Protein AF-L9ZV57-F1 (afdb_monomer_lite)

pLDDT: mean 79.37, std 12.85, range [41.34, 95.31]

Foldseek 3Di:
DPPPDDPVVVVVVLVVLVVLQVQLVVLLVVLVVVVVQQVVLVVDPVHPHDDADPVNNVVSVVSNVSSVVSNVVSVVVVVVVVVVVVVVVVVVVVD

Secondary structure (DSSP, 8-state):
------HHHHHHHHHHHHHHHHHHHHHHHHHHHHHHHHHHHHH-TTS---PPPHHHHHHHHHHHHHHHHHHHHHHHHHHHHHHHHHHHHHHHH--

Sequence (95 aa):
MDEVPTLWEYALSLDRFAFCFAAGLLLMGYTGVSIWEVAYTAADPTIPTTTMSPGSAIYYAAVFVTGAALAFVAVMTALYRVVRDATSATNAAGS

Structure (mmCIF, N/CA/C/O backbone):
data_AF-L9ZV57-F1
#
_entry.id   AF-L9ZV57-F1
#
loop_
_atom_site.group_PDB
_atom_site.id
_atom_site.type_symbol
_atom_site.label_atom_id
_atom_site.label_alt_id
_atom_site.label_comp_id
_atom_site.label_asym_id
_atom_site.label_entity_id
_atom_site.label_seq_id
_atom_site.pdbx_PDB_ins_code
_atom_site.Cartn_x
_atom_site.Cartn_y
_atom_site.Cartn_z
_atom_site.occupancy
_atom_site.B_iso_or_equiv
_atom_site.auth_seq_id
_atom_site.auth_comp_id
_atom_site.auth_asym_id
_atom_site.auth_atom_id
_atom_site.pdbx_PDB_model_num
ATOM 1 N N . MET A 1 1 ? -27.210 12.327 25.889 1.00 41.34 1 MET A N 1
ATOM 2 C CA . MET A 1 1 ? -27.313 10.861 25.973 1.00 41.34 1 MET A CA 1
ATOM 3 C C . MET A 1 1 ? -26.505 10.348 24.811 1.00 41.34 1 MET A C 1
ATOM 5 O O . MET A 1 1 ? -26.947 10.501 23.682 1.00 41.34 1 MET A O 1
ATOM 9 N N . ASP A 1 2 ? -25.282 9.912 25.082 1.00 46.66 2 ASP A N 1
ATOM 10 C CA . ASP A 1 2 ? -24.395 9.385 24.052 1.00 46.66 2 ASP A CA 1
ATOM 11 C C . ASP A 1 2 ? -24.900 7.988 23.700 1.00 46.66 2 ASP A C 1
ATOM 13 O O . ASP A 1 2 ? -24.836 7.073 24.523 1.00 46.66 2 ASP A O 1
ATOM 17 N N . GLU A 1 3 ? -25.509 7.852 22.524 1.00 52.97 3 GLU A N 1
ATOM 18 C CA . GLU A 1 3 ? -25.956 6.561 22.011 1.00 52.97 3 GLU A CA 1
ATOM 19 C C . GLU A 1 3 ? -24.731 5.658 21.869 1.00 52.97 3 GLU A C 1
ATOM 21 O O . GLU A 1 3 ? -23.836 5.900 21.057 1.00 52.97 3 GLU A O 1
ATOM 26 N N . VAL A 1 4 ? -24.660 4.639 22.726 1.00 59.78 4 VAL A N 1
ATOM 27 C CA . VAL A 1 4 ? -23.656 3.584 22.627 1.00 59.78 4 VAL A CA 1
ATOM 28 C C . VAL A 1 4 ? -23.929 2.859 21.305 1.00 59.78 4 VAL A C 1
ATOM 30 O O . VAL A 1 4 ? -25.007 2.273 21.173 1.00 59.78 4 VAL A O 1
ATOM 33 N N . PRO A 1 5 ? -23.015 2.914 20.318 1.00 58.25 5 PRO A N 1
ATOM 34 C CA . PRO A 1 5 ? -23.239 2.291 19.021 1.00 58.25 5 PRO A CA 1
ATOM 35 C C . PRO A 1 5 ? -23.481 0.796 19.211 1.00 58.25 5 PRO A C 1
ATOM 37 O O . PRO A 1 5 ? -22.803 0.128 19.998 1.00 58.25 5 PRO A O 1
ATOM 40 N N . THR A 1 6 ? -24.476 0.272 18.507 1.00 67.06 6 THR A N 1
ATOM 41 C CA . THR A 1 6 ? -24.870 -1.132 18.638 1.00 67.06 6 THR A CA 1
ATOM 42 C C . THR A 1 6 ? -23.747 -2.050 18.137 1.00 67.06 6 THR A C 1
ATOM 44 O O . THR A 1 6 ? -22.989 -1.689 17.234 1.00 67.06 6 THR A O 1
ATOM 47 N N . LEU A 1 7 ? -23.635 -3.273 18.681 1.00 60.06 7 LEU A N 1
ATOM 48 C CA . LEU A 1 7 ? -22.630 -4.271 18.254 1.00 60.06 7 LEU A CA 1
ATOM 49 C C . LEU A 1 7 ? -22.608 -4.482 16.725 1.00 60.06 7 LEU A C 1
ATOM 51 O O . LEU A 1 7 ? -21.561 -4.763 16.145 1.00 60.06 7 LEU A O 1
ATOM 55 N N . TRP A 1 8 ? -23.757 -4.300 16.074 1.00 57.72 8 TRP A N 1
ATOM 56 C CA . TRP A 1 8 ? -23.925 -4.374 14.626 1.00 57.72 8 TRP A CA 1
ATOM 57 C C . TRP A 1 8 ? -23.223 -3.234 13.872 1.00 57.72 8 TRP A C 1
ATOM 59 O O . TRP A 1 8 ? -22.482 -3.485 12.924 1.00 57.72 8 TRP A O 1
ATOM 69 N N . GLU A 1 9 ? -23.378 -1.986 14.316 1.00 60.91 9 GLU A N 1
ATOM 70 C CA . GLU A 1 9 ? -22.688 -0.819 13.739 1.00 60.91 9 GLU A CA 1
ATOM 71 C C . GLU A 1 9 ? -21.173 -0.879 13.979 1.00 60.91 9 GLU A C 1
ATOM 73 O O . GLU A 1 9 ? -20.367 -0.408 13.166 1.00 60.91 9 GLU A O 1
ATOM 78 N N . TYR A 1 10 ? -20.770 -1.514 15.080 1.00 55.25 10 TYR A N 1
ATOM 79 C CA . TYR A 1 10 ? -19.370 -1.772 15.386 1.00 55.25 10 TYR A CA 1
ATOM 80 C C . TYR A 1 10 ? -18.745 -2.786 14.416 1.00 55.25 10 TYR A C 1
ATOM 82 O O . TYR A 1 10 ? -17.694 -2.505 13.836 1.00 55.25 10 TYR A O 1
ATOM 90 N N . ALA A 1 11 ? -19.420 -3.914 14.165 1.00 58.69 11 ALA A N 1
ATOM 91 C CA . ALA A 1 11 ? -18.978 -4.928 13.204 1.00 58.69 11 ALA A CA 1
ATOM 92 C C . ALA A 1 11 ? -18.902 -4.371 11.770 1.00 58.69 1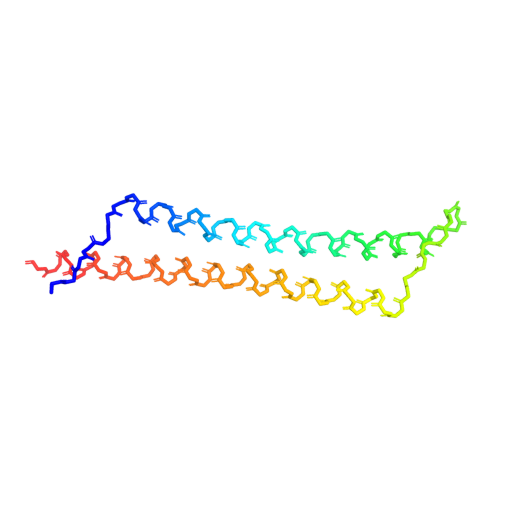1 ALA A C 1
ATOM 94 O O . ALA A 1 11 ? -17.867 -4.479 11.116 1.00 58.69 11 ALA A O 1
ATOM 95 N N . LEU A 1 12 ? -19.940 -3.653 11.328 1.00 60.38 12 LEU A N 1
ATOM 96 C CA . LEU A 1 12 ? -19.990 -3.028 9.998 1.00 60.38 12 LEU A CA 1
ATOM 97 C C . LEU A 1 12 ? -18.888 -1.987 9.778 1.00 60.38 12 LEU A C 1
ATOM 99 O O . LEU A 1 12 ? -18.379 -1.816 8.667 1.00 60.38 12 LEU A O 1
ATOM 103 N N . SER A 1 13 ? -18.513 -1.261 10.831 1.00 60.81 13 SER A N 1
ATOM 104 C CA . SER A 1 13 ? -17.432 -0.289 10.728 1.00 60.81 13 SER A CA 1
ATOM 105 C C . SER A 1 13 ? -16.052 -0.945 10.771 1.00 60.81 13 SER A C 1
ATOM 107 O O . SER A 1 13 ? -15.162 -0.458 10.079 1.00 60.81 13 SER A O 1
ATOM 109 N N . LEU A 1 14 ? -15.878 -2.063 11.486 1.00 64.94 14 LEU A N 1
ATOM 110 C CA . LEU A 1 14 ? -14.660 -2.879 11.431 1.00 64.94 14 LEU A CA 1
ATOM 111 C C . LEU A 1 14 ? -14.437 -3.456 10.023 1.00 64.94 14 LEU A C 1
ATOM 113 O O . LEU A 1 14 ? -13.332 -3.340 9.487 1.00 64.94 14 LEU A O 1
ATOM 117 N N . ASP A 1 15 ? -15.498 -3.968 9.394 1.00 71.69 15 ASP A N 1
ATOM 118 C CA . ASP A 1 15 ? -15.458 -4.484 8.022 1.00 71.69 15 ASP A CA 1
ATOM 119 C C . ASP A 1 15 ? -14.996 -3.406 7.041 1.00 71.69 15 ASP A C 1
ATOM 121 O O . ASP A 1 15 ? -14.122 -3.641 6.207 1.00 71.69 15 ASP A O 1
ATOM 125 N N . ARG A 1 16 ? -15.498 -2.175 7.183 1.00 75.38 16 ARG A N 1
ATOM 126 C CA . ARG A 1 16 ? -15.094 -1.054 6.326 1.00 75.38 16 ARG A CA 1
ATOM 127 C C . ARG A 1 16 ? -13.597 -0.736 6.427 1.00 75.38 16 ARG A C 1
ATOM 129 O O . ARG A 1 16 ? -12.985 -0.421 5.407 1.00 75.38 16 ARG A O 1
ATOM 136 N N . PHE A 1 17 ? -12.987 -0.838 7.611 1.00 81.06 17 PHE A N 1
ATOM 137 C CA . PHE A 1 17 ? -11.536 -0.650 7.757 1.00 81.06 17 PHE A CA 1
ATOM 138 C C . PHE A 1 17 ? -10.745 -1.817 7.180 1.00 81.06 17 PHE A C 1
ATOM 140 O O . PHE A 1 17 ? -9.742 -1.582 6.510 1.00 81.06 17 PHE A O 1
ATOM 147 N N . ALA A 1 18 ? -11.212 -3.050 7.375 1.00 82.06 18 ALA A N 1
ATOM 148 C CA . ALA A 1 18 ? -10.598 -4.225 6.768 1.00 82.06 18 ALA A CA 1
ATOM 149 C C . ALA A 1 18 ? -10.616 -4.136 5.231 1.00 82.06 18 ALA A C 1
ATOM 151 O O . ALA A 1 18 ? -9.598 -4.393 4.589 1.00 82.06 18 ALA A O 1
ATOM 152 N N . PHE A 1 19 ? -11.723 -3.672 4.641 1.00 84.56 19 PHE A N 1
ATOM 153 C CA . PHE A 1 19 ? -11.820 -3.413 3.204 1.00 84.56 19 PHE A CA 1
ATOM 154 C C . PHE A 1 19 ? -10.866 -2.309 2.738 1.00 84.56 19 PHE A C 1
ATOM 156 O O . PHE A 1 19 ? -10.160 -2.503 1.750 1.00 84.56 19 PHE A O 1
ATOM 163 N N . CYS A 1 20 ? -10.795 -1.173 3.441 1.00 86.56 20 CYS A N 1
ATOM 164 C CA . CYS A 1 20 ? -9.849 -0.100 3.104 1.00 86.56 20 CYS A CA 1
ATOM 165 C C . CYS A 1 20 ? -8.389 -0.564 3.199 1.00 86.56 20 CYS A C 1
ATOM 167 O O . CYS A 1 20 ? -7.572 -0.211 2.349 1.00 86.56 20 CYS A O 1
ATOM 169 N N . PHE A 1 21 ? -8.068 -1.380 4.203 1.00 88.62 21 PHE A N 1
ATOM 170 C CA . PHE A 1 21 ? -6.746 -1.972 4.363 1.00 88.62 21 PHE A CA 1
ATOM 171 C C . PHE A 1 21 ? -6.412 -2.929 3.217 1.00 88.62 21 PHE A C 1
ATOM 173 O O . PHE A 1 21 ? -5.368 -2.785 2.582 1.00 88.62 21 PHE A O 1
ATOM 180 N N . ALA A 1 22 ? -7.318 -3.858 2.902 1.00 90.56 22 ALA A N 1
ATOM 181 C CA . ALA A 1 22 ? -7.145 -4.807 1.807 1.00 90.56 22 ALA A CA 1
ATOM 182 C C . ALA A 1 22 ? -7.004 -4.096 0.453 1.00 90.56 22 ALA A C 1
ATOM 184 O O . ALA A 1 22 ? -6.107 -4.420 -0.322 1.00 90.56 22 ALA A O 1
ATOM 185 N N . ALA A 1 23 ? -7.830 -3.080 0.190 1.00 91.38 23 ALA A N 1
ATOM 186 C CA . ALA A 1 23 ? -7.716 -2.250 -1.005 1.00 91.38 23 ALA A CA 1
ATOM 187 C C . ALA A 1 23 ? -6.361 -1.524 -1.063 1.00 91.38 23 ALA A C 1
ATOM 189 O O . ALA A 1 23 ? -5.717 -1.509 -2.111 1.00 91.38 23 ALA A O 1
ATOM 190 N N . GLY A 1 24 ? -5.895 -0.981 0.066 1.00 91.12 24 GLY A N 1
ATOM 191 C CA . GLY A 1 24 ? -4.580 -0.353 0.169 1.00 91.12 24 GLY A CA 1
ATOM 192 C C . GLY A 1 24 ? -3.439 -1.311 -0.182 1.00 91.12 24 GLY A C 1
ATOM 193 O O . GLY A 1 24 ? -2.597 -0.988 -1.020 1.00 91.12 24 GLY A O 1
ATOM 194 N N . LEU A 1 25 ? -3.461 -2.522 0.382 1.00 93.19 25 LEU A N 1
ATOM 195 C CA . LEU A 1 25 ? -2.480 -3.567 0.081 1.00 93.19 25 LEU A CA 1
ATOM 196 C C . LEU A 1 25 ? -2.534 -4.029 -1.376 1.00 93.19 25 LEU A C 1
ATOM 198 O O . LEU A 1 25 ? -1.486 -4.253 -1.973 1.00 93.19 25 LEU A O 1
ATOM 202 N N . LEU A 1 26 ? -3.725 -4.148 -1.967 1.00 94.06 26 LEU A N 1
ATOM 203 C CA . LEU A 1 26 ? -3.874 -4.519 -3.375 1.00 94.06 26 LEU A CA 1
ATOM 204 C C . LEU A 1 26 ? -3.278 -3.461 -4.307 1.00 94.06 26 LEU A C 1
ATOM 206 O O . LEU A 1 26 ? -2.583 -3.816 -5.254 1.00 94.06 26 LEU A O 1
ATOM 210 N N . LEU A 1 27 ? -3.486 -2.172 -4.025 1.00 92.06 27 LEU A N 1
ATOM 211 C CA . LEU A 1 27 ? -2.888 -1.081 -4.804 1.00 92.06 27 LEU A CA 1
ATOM 212 C C . LEU A 1 27 ? -1.354 -1.077 -4.687 1.00 92.06 27 LEU A C 1
ATOM 214 O O . LEU A 1 27 ? -0.647 -0.934 -5.689 1.00 92.06 27 LEU A O 1
ATOM 218 N N . MET A 1 28 ? -0.825 -1.289 -3.479 1.00 93.75 28 MET A N 1
ATOM 219 C CA . MET A 1 28 ? 0.621 -1.417 -3.256 1.00 93.75 28 MET A CA 1
ATOM 220 C C . MET A 1 28 ? 1.205 -2.672 -3.924 1.00 93.75 28 MET A C 1
ATOM 222 O O . MET A 1 28 ? 2.280 -2.619 -4.514 1.00 93.75 28 MET A O 1
ATOM 226 N N . GLY A 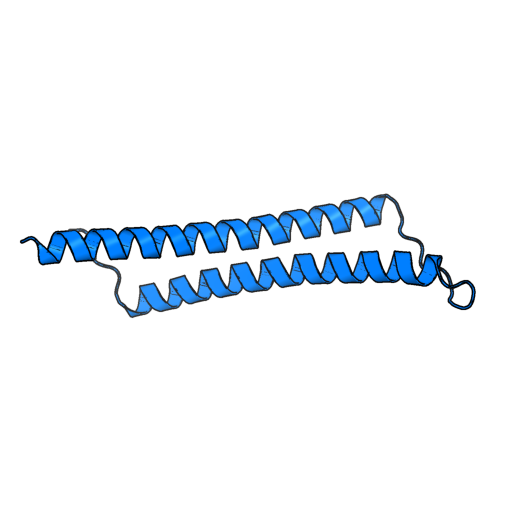1 29 ? 0.494 -3.798 -3.876 1.00 91.94 29 GLY A N 1
ATOM 227 C CA . GLY A 1 29 ? 0.904 -5.043 -4.524 1.00 91.94 29 GLY A CA 1
ATOM 228 C C . GLY A 1 29 ? 0.897 -4.927 -6.046 1.00 91.94 29 GLY A C 1
ATOM 229 O O . GLY A 1 29 ? 1.883 -5.269 -6.690 1.00 91.94 29 GLY A O 1
ATOM 230 N N . TYR A 1 30 ? -0.170 -4.368 -6.620 1.00 91.56 30 TYR A N 1
ATOM 231 C CA . TYR A 1 30 ? -0.294 -4.128 -8.059 1.00 91.56 30 TYR A CA 1
ATOM 232 C C . TYR A 1 30 ? 0.859 -3.273 -8.596 1.00 91.56 30 TYR A C 1
ATOM 234 O O . TYR A 1 30 ? 1.481 -3.602 -9.608 1.00 91.56 30 TYR A O 1
ATOM 242 N N . THR A 1 31 ? 1.185 -2.191 -7.888 1.00 91.19 31 THR A N 1
ATOM 243 C CA . THR A 1 31 ? 2.298 -1.305 -8.256 1.00 91.19 31 THR A CA 1
ATOM 244 C C . THR A 1 31 ? 3.653 -1.996 -8.126 1.00 91.19 31 THR A C 1
ATOM 246 O O . THR A 1 31 ? 4.476 -1.874 -9.031 1.00 91.19 31 THR A O 1
ATOM 249 N N . GLY A 1 32 ? 3.865 -2.782 -7.065 1.00 89.50 32 GLY A N 1
ATOM 250 C CA . GLY A 1 32 ? 5.071 -3.592 -6.892 1.00 89.50 32 GLY A CA 1
ATOM 251 C C . GLY A 1 32 ? 5.279 -4.611 -8.015 1.00 89.50 32 GLY A C 1
ATOM 252 O O . GLY A 1 32 ? 6.368 -4.672 -8.582 1.00 89.50 32 GLY A O 1
ATOM 253 N N . VAL A 1 33 ? 4.233 -5.359 -8.385 1.00 90.12 33 VAL A N 1
ATOM 254 C CA . VAL A 1 33 ? 4.283 -6.337 -9.488 1.00 90.12 33 VAL A CA 1
ATOM 255 C C . VAL A 1 33 ? 4.588 -5.648 -10.815 1.00 90.12 33 VAL A C 1
ATOM 257 O O . VAL A 1 33 ? 5.469 -6.092 -11.542 1.00 90.12 33 VAL A O 1
ATOM 260 N N . SER A 1 34 ? 3.939 -4.517 -11.092 1.00 87.81 34 SER A N 1
ATOM 261 C CA . SER A 1 34 ? 4.138 -3.779 -12.346 1.00 87.81 34 SER A CA 1
ATOM 262 C C . SER A 1 34 ? 5.578 -3.269 -12.502 1.00 87.81 34 SER A C 1
ATOM 264 O O . SER A 1 34 ? 6.156 -3.334 -13.584 1.00 87.81 34 SER A O 1
ATOM 266 N N . ILE A 1 35 ? 6.189 -2.776 -11.418 1.00 86.81 35 ILE A N 1
ATOM 267 C CA . ILE A 1 35 ? 7.595 -2.338 -11.428 1.00 86.81 35 ILE A CA 1
ATOM 268 C C . ILE A 1 35 ? 8.534 -3.543 -11.556 1.00 86.81 35 ILE A C 1
ATOM 270 O O . ILE A 1 35 ? 9.536 -3.473 -12.270 1.00 86.81 35 ILE A O 1
ATOM 274 N N . TRP A 1 36 ? 8.213 -4.650 -10.882 1.00 87.62 36 TRP A N 1
ATOM 275 C CA . TRP A 1 36 ? 8.988 -5.882 -10.975 1.00 87.62 36 TRP A CA 1
ATOM 276 C C . TRP A 1 36 ? 8.999 -6.447 -12.401 1.00 87.62 36 TRP A C 1
ATOM 278 O O . TRP A 1 36 ? 10.069 -6.805 -12.879 1.00 87.62 36 TRP A O 1
ATOM 288 N N . GLU A 1 37 ? 7.869 -6.454 -13.112 1.00 87.12 37 GLU A N 1
ATO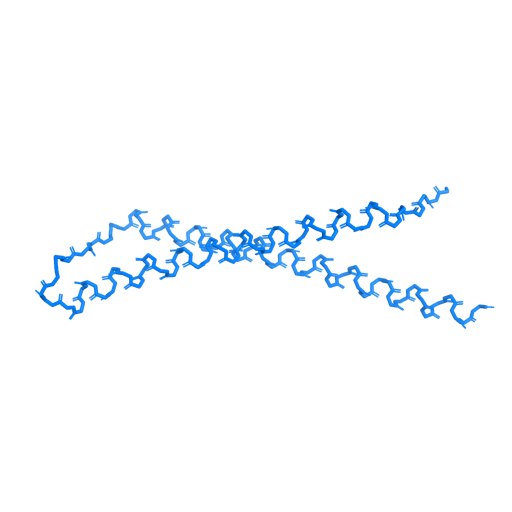M 289 C CA . GLU A 1 37 ? 7.796 -6.898 -14.514 1.00 87.12 37 GLU A CA 1
ATOM 290 C C . GLU A 1 37 ? 8.697 -6.066 -15.437 1.00 87.12 37 GLU A C 1
ATOM 292 O O . GLU A 1 37 ? 9.425 -6.610 -16.271 1.00 87.12 37 GLU A O 1
ATOM 297 N N . VAL A 1 38 ? 8.712 -4.742 -15.260 1.00 86.62 38 VAL A N 1
ATOM 298 C CA . VAL A 1 38 ? 9.602 -3.841 -16.011 1.00 86.62 38 VAL A CA 1
ATOM 299 C C . VAL A 1 38 ? 11.069 -4.177 -15.731 1.00 86.62 38 VAL A C 1
ATOM 301 O O . VAL A 1 38 ? 11.861 -4.316 -16.660 1.00 86.62 38 VAL A O 1
ATOM 304 N N . ALA A 1 39 ? 11.440 -4.356 -14.461 1.00 85.88 39 ALA A N 1
ATOM 305 C CA . ALA A 1 39 ? 12.808 -4.708 -14.086 1.00 85.88 39 ALA A CA 1
ATOM 306 C C . ALA A 1 39 ? 13.215 -6.101 -14.598 1.00 85.88 39 ALA A C 1
ATOM 308 O O . ALA A 1 39 ? 14.331 -6.281 -15.082 1.00 85.88 39 ALA A O 1
ATOM 309 N N . TYR A 1 40 ? 12.305 -7.074 -14.526 1.00 85.12 40 TYR A N 1
ATOM 310 C CA . TYR A 1 40 ? 12.525 -8.446 -14.972 1.00 85.12 40 TYR A CA 1
ATOM 311 C C . TYR A 1 40 ? 12.739 -8.520 -16.488 1.00 85.12 40 TYR A C 1
ATOM 313 O O . TYR A 1 40 ? 13.736 -9.077 -16.944 1.00 85.12 40 TYR A O 1
ATOM 321 N N . THR A 1 41 ? 11.868 -7.880 -17.274 1.00 86.38 41 THR A N 1
ATOM 322 C CA . THR A 1 41 ? 11.997 -7.839 -18.744 1.00 86.38 41 THR A CA 1
ATOM 323 C C . THR A 1 41 ? 13.157 -6.970 -19.237 1.00 86.38 41 THR A C 1
ATOM 325 O O . THR A 1 41 ? 13.593 -7.122 -20.374 1.00 86.38 41 THR A O 1
ATOM 328 N N . ALA A 1 42 ? 13.683 -6.066 -18.406 1.00 83.50 42 ALA A N 1
ATOM 329 C CA . ALA A 1 42 ? 14.920 -5.341 -18.697 1.00 83.50 42 ALA A CA 1
ATOM 330 C C . ALA A 1 42 ? 16.184 -6.164 -18.388 1.00 83.50 42 ALA A C 1
ATOM 332 O O . ALA A 1 42 ? 17.228 -5.929 -18.996 1.00 83.50 42 ALA A O 1
ATOM 333 N N . ALA A 1 43 ? 16.106 -7.105 -17.444 1.00 83.81 43 ALA A N 1
ATOM 334 C CA . ALA A 1 43 ? 17.226 -7.954 -17.045 1.00 83.81 43 ALA A CA 1
ATOM 335 C C . ALA A 1 43 ? 17.405 -9.187 -17.948 1.00 83.81 43 ALA A C 1
ATOM 337 O O . ALA A 1 43 ? 18.523 -9.690 -18.062 1.00 83.81 43 ALA A O 1
ATOM 338 N N . ASP A 1 44 ? 16.333 -9.667 -18.587 1.00 80.50 44 ASP A N 1
ATOM 339 C CA . ASP A 1 44 ? 16.376 -10.804 -19.509 1.00 80.50 44 ASP A CA 1
ATOM 340 C C . ASP A 1 44 ? 16.350 -10.343 -20.983 1.00 80.50 44 ASP A C 1
ATOM 342 O O . ASP A 1 44 ? 15.322 -9.857 -21.458 1.00 80.50 44 ASP A O 1
ATOM 346 N N . PRO A 1 45 ? 17.445 -10.522 -21.747 1.00 70.56 45 PRO A N 1
ATOM 347 C CA . PRO A 1 45 ? 17.515 -10.110 -23.148 1.00 70.56 45 PRO A CA 1
ATOM 348 C C . PRO A 1 45 ? 16.682 -10.988 -24.098 1.00 70.56 45 PRO A C 1
ATOM 350 O O . PRO A 1 45 ? 16.550 -10.651 -25.273 1.00 70.56 45 PRO A O 1
ATOM 353 N N . THR A 1 46 ? 16.150 -12.124 -23.633 1.00 82.50 46 THR A N 1
ATOM 354 C CA . THR A 1 46 ? 15.311 -13.023 -24.444 1.00 82.50 46 THR A CA 1
ATOM 355 C C . THR A 1 46 ? 13.843 -12.599 -24.483 1.00 82.50 46 THR A C 1
ATOM 357 O O . THR A 1 46 ? 13.085 -13.077 -25.330 1.00 82.50 46 THR A O 1
ATOM 360 N N . ILE A 1 47 ? 13.441 -11.679 -23.603 1.00 77.31 47 ILE A N 1
ATOM 361 C CA . ILE A 1 47 ? 12.069 -11.197 -23.471 1.00 77.31 47 ILE A CA 1
ATOM 362 C C . ILE A 1 47 ? 11.980 -9.790 -24.081 1.00 77.31 47 ILE A C 1
ATOM 364 O O . ILE A 1 47 ? 12.868 -8.968 -23.852 1.00 77.31 47 ILE A O 1
ATOM 368 N N . PRO A 1 48 ? 10.922 -9.462 -24.849 1.00 76.62 48 PRO A N 1
ATOM 369 C CA . PRO A 1 48 ? 10.701 -8.097 -25.308 1.00 76.62 48 PRO A CA 1
ATOM 370 C C . PRO A 1 48 ? 10.689 -7.133 -24.118 1.00 76.62 48 PRO A C 1
ATOM 372 O O . PRO A 1 48 ? 9.867 -7.265 -23.209 1.00 76.62 48 PRO A O 1
ATOM 375 N N . THR A 1 49 ? 11.611 -6.171 -24.115 1.00 74.31 49 THR A N 1
ATOM 376 C CA . THR A 1 49 ? 11.758 -5.239 -22.997 1.00 74.31 49 THR A CA 1
ATOM 377 C C . THR A 1 49 ? 10.492 -4.409 -22.832 1.00 74.31 49 THR A C 1
ATOM 379 O O . THR A 1 49 ? 10.113 -3.640 -23.720 1.00 74.31 49 THR A O 1
ATOM 382 N N . THR A 1 50 ? 9.858 -4.520 -21.667 1.00 75.12 50 THR A N 1
ATOM 383 C CA . THR A 1 50 ? 8.731 -3.661 -21.312 1.00 75.12 50 THR A CA 1
ATOM 384 C C . THR A 1 50 ? 9.299 -2.381 -20.719 1.00 75.12 50 THR A C 1
ATOM 386 O O . THR A 1 50 ? 9.864 -2.386 -19.630 1.00 75.12 50 THR A O 1
ATOM 389 N N . THR A 1 51 ? 9.204 -1.273 -21.453 1.00 72.06 51 THR A N 1
ATOM 390 C CA . THR A 1 51 ? 9.703 0.024 -20.980 1.00 72.06 51 THR A CA 1
ATOM 391 C C . THR A 1 51 ? 8.590 0.823 -20.315 1.00 72.06 51 THR A C 1
ATOM 393 O O . THR A 1 51 ? 7.469 0.921 -20.813 1.00 72.06 51 THR A O 1
ATOM 396 N N . MET A 1 52 ? 8.908 1.415 -19.168 1.00 77.94 52 MET A N 1
ATOM 397 C CA . MET A 1 52 ? 7.989 2.259 -18.418 1.00 77.94 52 MET A CA 1
ATOM 398 C C . MET A 1 52 ? 8.280 3.723 -18.731 1.00 77.94 52 MET A C 1
ATOM 400 O O . MET A 1 52 ? 9.378 4.214 -18.470 1.00 77.94 52 MET A O 1
ATOM 404 N N . SER A 1 53 ? 7.303 4.438 -19.293 1.00 81.69 53 SER A N 1
ATOM 405 C CA . SER A 1 53 ? 7.468 5.875 -19.521 1.00 81.69 53 SER A CA 1
ATOM 406 C C . SER A 1 53 ? 7.571 6.629 -18.182 1.00 81.69 53 SER A C 1
ATOM 408 O O . SER A 1 53 ? 6.980 6.186 -17.190 1.00 81.69 53 SER A O 1
ATOM 410 N N . PRO A 1 54 ? 8.237 7.799 -18.126 1.00 77.88 54 PRO A N 1
ATOM 411 C CA . PRO A 1 54 ? 8.291 8.609 -16.907 1.00 77.88 54 PRO A CA 1
ATOM 412 C C . PRO A 1 54 ? 6.902 8.963 -16.352 1.00 77.88 54 PRO A C 1
ATOM 414 O O . PRO A 1 54 ? 6.690 8.929 -15.143 1.00 77.88 54 PRO A O 1
ATOM 417 N N . GLY A 1 55 ? 5.929 9.241 -17.231 1.00 77.44 55 GLY A N 1
ATOM 418 C CA . GLY A 1 55 ? 4.543 9.507 -16.831 1.00 77.44 55 GLY A CA 1
ATOM 419 C C . GLY A 1 55 ? 3.871 8.288 -16.193 1.00 77.44 55 GLY A C 1
ATOM 420 O O . GLY A 1 55 ? 3.158 8.418 -15.200 1.00 77.44 55 GLY A O 1
ATOM 421 N N . SER A 1 56 ? 4.164 7.091 -16.705 1.00 83.38 56 SER A N 1
ATOM 422 C CA . SER A 1 56 ? 3.723 5.835 -16.099 1.00 83.38 56 SER A CA 1
ATOM 423 C C . SER A 1 56 ? 4.368 5.646 -14.724 1.00 83.38 56 SER A C 1
ATOM 425 O O . SER A 1 56 ? 3.658 5.380 -13.763 1.00 83.38 56 SER A O 1
ATOM 427 N N . ALA A 1 57 ? 5.678 5.854 -14.579 1.00 83.62 57 ALA A N 1
ATOM 428 C CA . ALA A 1 57 ? 6.366 5.711 -13.291 1.00 83.62 57 ALA A CA 1
ATOM 429 C C . ALA A 1 57 ? 5.758 6.607 -12.195 1.00 83.62 57 ALA A C 1
ATOM 431 O O . ALA A 1 57 ? 5.497 6.137 -11.086 1.00 83.62 57 ALA A O 1
ATOM 432 N N . ILE A 1 58 ? 5.447 7.866 -12.525 1.00 88.62 58 ILE A N 1
ATOM 433 C CA . ILE A 1 58 ? 4.772 8.800 -11.610 1.00 88.62 58 ILE A CA 1
ATOM 434 C C . ILE A 1 58 ? 3.375 8.291 -11.235 1.00 88.62 58 ILE A C 1
ATOM 436 O O . ILE A 1 58 ? 3.003 8.339 -10.063 1.00 88.62 58 ILE A O 1
ATOM 440 N N . TYR A 1 59 ? 2.614 7.767 -12.200 1.00 88.56 5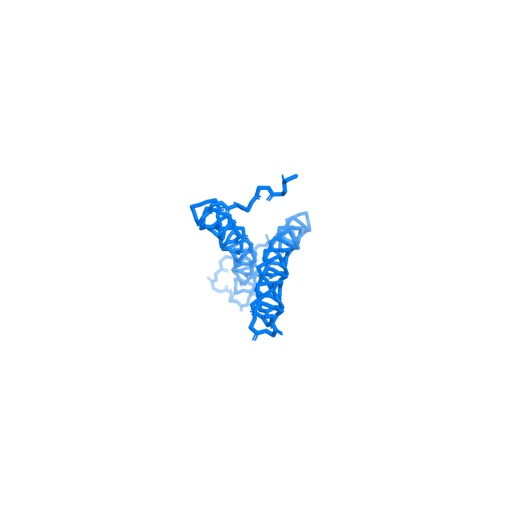9 TYR A N 1
ATOM 441 C CA . TYR A 1 59 ? 1.300 7.181 -11.937 1.00 88.56 59 TYR A CA 1
ATOM 442 C C . TYR A 1 59 ? 1.382 6.015 -10.942 1.00 88.56 59 TYR A C 1
ATOM 444 O O . TYR A 1 59 ? 0.681 6.025 -9.932 1.00 88.56 59 TYR A O 1
ATOM 452 N N . TYR A 1 60 ? 2.269 5.042 -11.164 1.00 88.31 60 TYR A N 1
ATOM 453 C CA . TYR A 1 60 ? 2.400 3.897 -10.256 1.00 88.31 60 TYR A CA 1
ATOM 454 C C . TYR A 1 60 ? 2.922 4.309 -8.872 1.00 88.31 60 TYR A C 1
ATOM 456 O O . TYR A 1 60 ? 2.463 3.768 -7.868 1.00 88.31 60 TYR A O 1
ATOM 464 N N . ALA A 1 61 ? 3.797 5.316 -8.789 1.00 88.69 61 ALA A N 1
ATOM 465 C CA . ALA A 1 61 ? 4.208 5.893 -7.510 1.00 88.69 61 ALA A CA 1
ATOM 466 C C . ALA A 1 61 ? 3.024 6.538 -6.765 1.00 88.69 61 ALA A C 1
ATOM 468 O O . ALA A 1 61 ? 2.841 6.300 -5.571 1.00 88.69 61 ALA A O 1
ATOM 469 N N . ALA A 1 62 ? 2.176 7.301 -7.460 1.00 91.44 62 ALA A N 1
ATOM 470 C CA . ALA A 1 62 ? 0.979 7.901 -6.871 1.00 91.44 62 ALA A CA 1
ATOM 471 C C . ALA A 1 62 ? -0.025 6.839 -6.389 1.00 91.44 62 ALA A C 1
ATOM 473 O O . ALA A 1 62 ? -0.593 6.969 -5.302 1.00 91.44 62 ALA A O 1
ATOM 474 N N . VAL A 1 63 ? -0.209 5.761 -7.159 1.00 92.94 63 VAL A N 1
ATOM 475 C CA . VAL A 1 63 ? -1.055 4.622 -6.772 1.00 92.94 63 VAL A CA 1
ATOM 476 C C . VAL A 1 63 ? -0.491 3.917 -5.536 1.00 92.94 63 VAL A C 1
ATOM 478 O O . VAL A 1 63 ? -1.249 3.619 -4.613 1.00 92.94 63 VAL A O 1
ATOM 481 N N . PHE A 1 64 ? 0.828 3.712 -5.467 1.00 92.81 64 PHE A N 1
ATOM 482 C CA . PHE A 1 64 ? 1.482 3.097 -4.311 1.00 92.81 64 PHE A CA 1
ATOM 483 C C . PHE A 1 64 ? 1.285 3.941 -3.049 1.00 92.81 64 PHE A C 1
ATOM 485 O O . PHE A 1 64 ? 0.856 3.423 -2.020 1.00 92.81 64 PHE A O 1
ATOM 492 N N . VAL A 1 65 ? 1.536 5.252 -3.136 1.00 95.31 65 VAL A N 1
ATOM 493 C CA . VAL A 1 65 ? 1.354 6.187 -2.013 1.00 95.31 65 VAL A CA 1
ATOM 494 C C . VAL A 1 65 ? -0.105 6.227 -1.563 1.00 95.31 65 VAL A C 1
ATOM 496 O O . 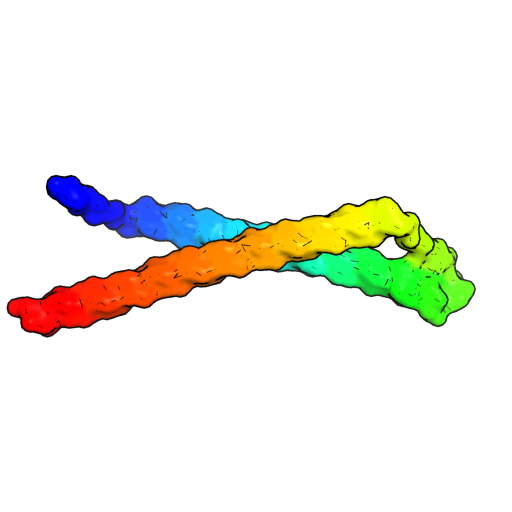VAL A 1 65 ? -0.380 6.224 -0.366 1.00 95.31 65 VAL A O 1
ATOM 499 N N . THR A 1 66 ? -1.048 6.203 -2.506 1.00 94.00 66 THR A N 1
ATOM 500 C CA . THR A 1 66 ? -2.483 6.152 -2.198 1.00 94.00 66 THR A CA 1
ATOM 501 C C . THR A 1 66 ? -2.845 4.860 -1.466 1.00 94.00 66 THR A C 1
ATOM 503 O O . THR A 1 66 ? -3.525 4.903 -0.441 1.00 94.00 66 THR A O 1
ATOM 506 N N . GLY A 1 67 ? -2.346 3.714 -1.940 1.00 92.44 67 GLY A N 1
ATOM 507 C CA . GLY A 1 67 ? -2.535 2.426 -1.276 1.00 92.44 67 GLY A CA 1
ATOM 508 C C . GLY A 1 67 ? -1.955 2.405 0.140 1.00 92.44 67 GLY A C 1
ATOM 509 O O . GLY A 1 67 ? -2.633 1.997 1.084 1.00 92.44 67 GLY A O 1
ATOM 510 N N . ALA A 1 68 ? -0.742 2.937 0.307 1.00 91.88 68 ALA A N 1
ATOM 511 C CA . ALA A 1 68 ? -0.077 3.052 1.600 1.00 91.88 68 ALA A CA 1
ATOM 512 C C . ALA A 1 68 ? -0.855 3.949 2.572 1.00 91.88 68 ALA A C 1
ATOM 514 O O . ALA A 1 68 ? -1.037 3.582 3.731 1.00 91.88 68 ALA A O 1
ATOM 515 N N . ALA A 1 69 ? -1.366 5.089 2.102 1.00 93.62 69 ALA A N 1
ATOM 516 C CA . ALA A 1 69 ? -2.183 5.985 2.912 1.00 93.62 69 ALA A CA 1
ATOM 517 C C . ALA A 1 69 ? -3.491 5.315 3.365 1.00 93.62 69 ALA A C 1
ATOM 519 O O . ALA A 1 69 ? -3.846 5.401 4.540 1.00 93.62 69 ALA A O 1
ATOM 520 N N . LEU A 1 70 ? -4.180 4.599 2.468 1.00 89.94 70 LEU A N 1
ATOM 521 C CA . LEU A 1 70 ? -5.402 3.857 2.798 1.00 89.94 70 LEU A CA 1
ATOM 522 C C . LEU A 1 70 ? -5.146 2.768 3.844 1.00 89.94 70 LEU A C 1
ATOM 524 O O . LEU A 1 70 ? -5.872 2.691 4.839 1.00 89.94 70 LEU A O 1
ATOM 528 N N . ALA A 1 71 ? -4.096 1.966 3.654 1.00 88.81 71 ALA A N 1
ATOM 529 C CA . ALA A 1 71 ? -3.716 0.926 4.602 1.00 88.81 71 ALA A CA 1
ATOM 530 C C . ALA A 1 71 ? -3.328 1.521 5.965 1.00 88.81 71 ALA A C 1
ATO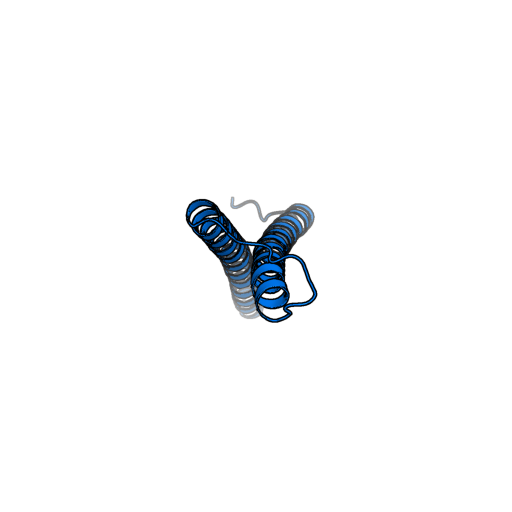M 532 O O . ALA A 1 71 ? -3.795 1.049 7.001 1.00 88.81 71 ALA A O 1
ATOM 533 N N . PHE A 1 72 ? -2.540 2.597 5.972 1.00 89.88 72 PHE A N 1
ATOM 534 C CA . PHE A 1 72 ? -2.111 3.273 7.193 1.00 89.88 72 PHE A CA 1
ATOM 535 C C . PHE A 1 72 ? -3.287 3.848 7.990 1.00 89.88 72 PHE A C 1
ATOM 537 O O . PHE A 1 72 ? -3.399 3.598 9.190 1.00 89.88 72 PHE A O 1
ATOM 544 N N . VAL A 1 73 ? -4.189 4.584 7.334 1.00 90.31 73 VAL A N 1
ATOM 545 C CA . VAL A 1 73 ? -5.366 5.174 7.991 1.00 90.31 73 VAL A CA 1
ATOM 546 C C . VAL A 1 73 ? -6.279 4.083 8.545 1.00 90.31 73 VAL A C 1
ATOM 548 O O . VAL A 1 73 ? -6.762 4.208 9.672 1.00 90.31 73 VAL A O 1
ATOM 551 N N . ALA A 1 74 ? -6.484 2.997 7.796 1.00 89.31 74 ALA A N 1
ATOM 552 C CA . ALA A 1 74 ? -7.278 1.866 8.260 1.00 89.31 74 ALA A CA 1
ATOM 553 C C . ALA A 1 74 ? -6.681 1.230 9.526 1.00 89.31 74 ALA A C 1
ATOM 555 O O . ALA A 1 74 ? -7.400 1.032 10.506 1.00 89.31 74 ALA A O 1
ATOM 556 N N . VAL A 1 75 ? -5.365 0.989 9.543 1.00 88.62 75 VAL A N 1
ATOM 557 C CA . VAL A 1 75 ? -4.657 0.419 10.700 1.00 88.62 75 VAL A CA 1
ATOM 558 C C . VAL A 1 75 ? -4.715 1.350 11.907 1.00 88.62 75 VAL A C 1
ATOM 560 O O . VAL A 1 75 ? -5.090 0.913 12.992 1.00 88.62 75 VAL A O 1
ATOM 563 N N . MET A 1 76 ? -4.398 2.636 11.736 1.00 88.38 76 MET A N 1
ATOM 564 C CA . MET A 1 76 ? -4.410 3.595 12.845 1.00 88.38 76 MET A CA 1
ATOM 565 C C . MET A 1 76 ? -5.807 3.763 13.442 1.00 88.38 76 MET A C 1
ATOM 567 O O . MET A 1 76 ? -5.955 3.839 14.660 1.00 88.38 76 MET A O 1
ATOM 571 N N . THR A 1 77 ? -6.845 3.755 12.604 1.00 85.50 77 THR A N 1
ATOM 572 C CA . THR A 1 77 ? -8.229 3.857 13.082 1.00 85.50 77 THR A CA 1
ATOM 573 C C . THR A 1 77 ? -8.667 2.591 13.820 1.00 85.50 77 THR A C 1
ATOM 575 O O . THR A 1 77 ? -9.311 2.684 14.867 1.00 85.50 77 THR A O 1
ATOM 578 N N . ALA A 1 78 ? -8.287 1.410 13.324 1.00 81.50 78 ALA A N 1
ATOM 579 C CA . ALA A 1 78 ? -8.547 0.145 14.006 1.00 81.50 78 ALA A CA 1
ATOM 580 C C . ALA A 1 78 ? -7.821 0.072 15.362 1.00 81.50 78 ALA A C 1
ATOM 582 O O . ALA A 1 78 ? -8.436 -0.266 16.371 1.00 81.50 78 ALA A O 1
ATOM 583 N N . LEU A 1 79 ? -6.546 0.468 15.417 1.00 84.81 79 LEU A N 1
ATOM 584 C CA . LEU A 1 79 ? -5.770 0.529 16.660 1.00 84.81 79 LEU A CA 1
ATOM 585 C C . LEU A 1 79 ? -6.376 1.504 17.669 1.00 84.81 79 LEU A C 1
ATOM 587 O O . LEU A 1 79 ? -6.519 1.162 18.840 1.00 84.81 79 LEU A O 1
ATOM 591 N N . TYR A 1 80 ? -6.773 2.697 17.219 1.00 85.00 80 TYR A N 1
ATOM 592 C CA . TYR A 1 80 ? -7.404 3.693 18.083 1.00 85.00 80 TYR A CA 1
ATOM 593 C C . TYR A 1 80 ? -8.664 3.143 18.762 1.00 85.00 80 TYR A C 1
ATOM 595 O O . TYR A 1 80 ? -8.875 3.359 19.956 1.00 85.00 80 TYR A O 1
ATOM 603 N N . ARG A 1 81 ? -9.476 2.384 18.021 1.00 76.94 81 ARG A N 1
ATOM 604 C CA . ARG A 1 81 ? -10.666 1.716 18.557 1.00 76.94 81 ARG A CA 1
ATOM 605 C C . ARG A 1 81 ? -10.323 0.669 19.611 1.00 76.94 81 ARG A C 1
ATOM 607 O O . ARG A 1 81 ? -10.867 0.726 20.706 1.00 76.94 81 ARG A O 1
ATOM 614 N N . VAL A 1 82 ? -9.357 -0.204 19.328 1.00 82.19 82 VAL A N 1
ATOM 615 C CA . VAL A 1 82 ? -8.906 -1.232 20.282 1.00 82.19 82 VAL A CA 1
ATOM 616 C C . VAL A 1 82 ? -8.394 -0.605 21.584 1.00 82.19 82 VAL A C 1
ATOM 618 O O . VAL A 1 82 ? -8.755 -1.049 22.672 1.00 82.19 82 VAL A O 1
ATOM 621 N N . VAL A 1 83 ? -7.588 0.457 21.495 1.00 83.75 83 VAL A N 1
ATOM 622 C CA . VAL A 1 83 ? -7.054 1.155 22.678 1.00 83.75 83 VAL A CA 1
ATOM 623 C C . VAL A 1 83 ? -8.170 1.840 23.474 1.00 83.75 83 VAL A C 1
ATOM 625 O O . VAL A 1 83 ? -8.182 1.776 24.708 1.00 83.75 83 VAL A O 1
ATOM 628 N N . ARG A 1 84 ? -9.131 2.471 22.788 1.00 82.69 84 ARG A N 1
ATOM 629 C CA . ARG A 1 84 ? -10.297 3.092 23.429 1.00 82.69 84 ARG A CA 1
ATOM 630 C C . ARG A 1 84 ? -11.144 2.061 24.179 1.00 82.69 84 ARG A C 1
ATOM 632 O O . ARG A 1 84 ? -11.544 2.328 25.314 1.00 82.69 84 ARG A O 1
ATOM 639 N N . ASP A 1 85 ? -11.375 0.896 23.585 1.00 76.19 85 ASP A N 1
ATOM 640 C CA . ASP A 1 85 ? -12.162 -0.177 24.198 1.00 76.19 85 ASP A CA 1
ATOM 641 C C . ASP A 1 85 ? -11.459 -0.750 25.434 1.00 76.19 85 ASP A C 1
ATOM 643 O O . ASP A 1 85 ? -12.072 -0.868 26.495 1.00 76.19 85 ASP A O 1
ATOM 647 N N . ALA A 1 86 ? -10.150 -1.011 25.344 1.00 74.75 86 ALA A N 1
ATOM 648 C CA . ALA A 1 86 ? -9.349 -1.495 26.471 1.00 74.75 86 ALA A CA 1
ATOM 649 C C . ALA A 1 86 ? -9.348 -0.511 27.658 1.00 74.75 86 ALA A C 1
ATOM 651 O O . ALA A 1 86 ? -9.471 -0.909 28.821 1.00 74.75 86 ALA A O 1
ATOM 652 N N . THR A 1 87 ? -9.262 0.789 27.365 1.00 77.88 87 THR A N 1
ATOM 653 C CA . THR A 1 87 ? -9.320 1.846 28.385 1.00 77.88 87 THR A CA 1
ATOM 654 C C . THR A 1 87 ? -10.701 1.907 29.045 1.00 77.88 87 THR A C 1
ATOM 656 O O . THR A 1 87 ? -10.809 2.008 30.266 1.00 77.88 87 THR A O 1
ATOM 659 N N . SER A 1 88 ? -11.768 1.791 28.253 1.00 72.25 88 SER A N 1
ATOM 660 C CA . SER A 1 88 ? -13.149 1.833 28.751 1.00 72.25 88 SER A CA 1
ATOM 661 C C . SER A 1 88 ? -13.480 0.618 29.628 1.00 72.25 88 SER A C 1
ATOM 663 O O . SER A 1 88 ? -14.107 0.772 30.674 1.00 72.25 88 SER A O 1
ATOM 665 N N . ALA A 1 89 ? -12.995 -0.571 29.257 1.00 67.12 89 ALA A N 1
ATOM 666 C CA . ALA A 1 89 ? -13.146 -1.792 30.049 1.00 67.12 89 ALA A CA 1
ATOM 667 C C . ALA A 1 89 ? -12.419 -1.709 31.403 1.00 67.12 89 ALA A C 1
ATOM 669 O O . ALA A 1 89 ? -12.950 -2.147 32.421 1.00 67.12 89 ALA A O 1
ATOM 670 N N . THR A 1 90 ? -11.230 -1.098 31.431 1.00 70.88 90 THR A N 1
ATOM 671 C CA . THR A 1 90 ? -10.460 -0.892 32.669 1.00 70.88 90 THR A CA 1
ATOM 672 C C . THR A 1 90 ? -11.198 0.033 33.639 1.00 70.88 90 THR A C 1
ATOM 674 O O . THR A 1 90 ? -11.299 -0.270 34.826 1.00 70.88 90 THR A O 1
ATOM 677 N N . ASN A 1 91 ? -11.771 1.128 33.134 1.00 67.75 91 ASN A N 1
ATOM 678 C CA . ASN A 1 91 ? -12.529 2.073 33.956 1.00 67.75 91 ASN A CA 1
ATOM 679 C C . ASN A 1 91 ? -13.827 1.465 34.515 1.00 67.75 91 ASN A C 1
ATOM 681 O O . ASN A 1 91 ? -14.209 1.797 35.631 1.00 67.75 91 ASN A O 1
ATOM 685 N N . ALA A 1 92 ? -14.478 0.559 33.777 1.00 56.81 92 ALA A N 1
ATOM 686 C CA . ALA A 1 92 ? -15.685 -0.139 34.228 1.00 56.81 92 ALA A CA 1
ATOM 687 C C . ALA A 1 92 ? -15.412 -1.241 35.271 1.00 56.81 92 ALA A C 1
ATOM 689 O O . ALA A 1 92 ? -16.298 -1.578 36.045 1.00 56.81 92 ALA A O 1
ATOM 690 N N . ALA A 1 93 ? -14.203 -1.809 35.305 1.00 60.81 93 ALA A N 1
ATOM 691 C CA . ALA A 1 93 ? -13.815 -2.819 36.294 1.00 60.81 93 ALA A CA 1
ATOM 692 C C . ALA A 1 93 ? -13.375 -2.218 37.646 1.00 60.81 93 ALA A C 1
ATOM 694 O O . ALA A 1 93 ? -13.234 -2.949 38.625 1.00 60.81 93 ALA A O 1
ATOM 695 N N . GLY A 1 94 ? -13.116 -0.906 37.688 1.00 52.59 94 GLY A N 1
ATOM 696 C CA . GLY A 1 94 ? -12.705 -0.170 38.888 1.00 52.59 94 GLY A CA 1
ATOM 697 C C . GLY A 1 94 ? -13.836 0.567 39.617 1.00 52.59 94 GLY A C 1
ATOM 698 O O . GLY A 1 94 ? -13.564 1.186 40.646 1.00 52.59 94 GLY A O 1
ATOM 699 N N . SER A 1 95 ? -15.064 0.527 39.088 1.00 49.72 95 SER A N 1
ATOM 700 C CA . SER A 1 95 ? -16.296 1.078 39.682 1.00 49.72 95 SER A CA 1
ATOM 701 C C . SER A 1 95 ? -17.192 -0.024 40.226 1.00 49.72 95 SER A C 1
ATOM 703 O O . SER A 1 95 ? -17.746 0.162 41.329 1.00 49.72 95 SER A O 1
#

Organism: NCBI:txid1227493

Radius of gyration: 21.09 Å; chains: 1; bounding box: 45×24×65 Å